Protein AF-A0A6A3CRK3-F1 (afdb_monomer_lite)

InterPro domains:
  IPR033113 Phospholipase A2, histidine active site [PS00118] (22-29)
  IPR036444 Phospholipase A2 domain superfamily [G3DSA:1.20.90.10] (1-92)
  IPR036444 Phospholipase A2 domain superfamily [SSF48619] (2-90)

Radius of gyration: 13.24 Å; chains: 1; bounding box: 27×25×40 Å

Organism: Hibiscus syriacus (NCBI:txid106335)

Structure (mmCIF, N/CA/C/O backbone):
data_AF-A0A6A3CRK3-F1
#
_entry.id   AF-A0A6A3CRK3-F1
#
loop_
_atom_site.group_PDB
_atom_site.id
_atom_site.type_symbol
_atom_site.label_atom_id
_atom_site.label_alt_id
_atom_site.label_comp_id
_atom_site.label_asym_id
_atom_site.label_entity_id
_atom_site.label_seq_id
_atom_site.pdbx_PDB_ins_code
_atom_site.Cartn_x
_atom_site.Cartn_y
_atom_site.Cartn_z
_atom_site.occupancy
_atom_site.B_iso_or_equiv
_atom_site.auth_seq_id
_atom_site.auth_comp_id
_atom_site.auth_asym_id
_atom_site.auth_atom_id
_atom_site.pdbx_PDB_model_num
ATOM 1 N N . MET A 1 1 ? 10.478 0.038 -4.333 1.00 88.94 1 MET A N 1
ATOM 2 C CA . MET A 1 1 ? 9.782 -1.095 -3.705 1.00 88.94 1 MET A CA 1
ATOM 3 C C . MET A 1 1 ? 9.410 -0.705 -2.287 1.00 88.94 1 MET A C 1
ATOM 5 O O . MET A 1 1 ? 10.274 -0.277 -1.534 1.00 88.94 1 MET A O 1
ATOM 9 N N . TYR A 1 2 ? 8.130 -0.823 -1.975 1.00 98.12 2 TYR A N 1
ATOM 10 C CA . TYR A 1 2 ? 7.445 -0.412 -0.755 1.00 98.12 2 TYR A CA 1
ATOM 11 C C . TYR A 1 2 ? 6.670 -1.577 -0.128 1.00 98.12 2 TYR A C 1
ATOM 13 O O . TYR A 1 2 ? 6.403 -1.562 1.061 1.00 98.12 2 TYR A O 1
ATOM 21 N N . CYS A 1 3 ? 6.300 -2.613 -0.889 1.00 97.69 3 CYS A N 1
ATOM 22 C CA . CYS A 1 3 ? 5.545 -3.733 -0.323 1.00 97.69 3 CYS A CA 1
ATOM 23 C C . CYS A 1 3 ? 6.409 -4.622 0.587 1.00 97.69 3 CYS A C 1
ATOM 25 O O . CYS A 1 3 ? 7.204 -5.427 0.100 1.00 97.69 3 CYS A O 1
ATOM 27 N N . GLY A 1 4 ? 6.210 -4.521 1.902 1.00 95.88 4 GLY A N 1
ATOM 28 C CA . GLY A 1 4 ? 6.765 -5.438 2.897 1.00 95.88 4 GLY A CA 1
ATOM 29 C C . GLY A 1 4 ? 6.550 -4.946 4.331 1.00 95.88 4 GLY A C 1
ATOM 30 O O . GLY A 1 4 ? 6.299 -3.771 4.570 1.00 95.88 4 GLY A O 1
ATOM 31 N N . LEU A 1 5 ? 6.638 -5.847 5.311 1.00 93.62 5 LEU A N 1
ATOM 32 C CA . LEU A 1 5 ? 6.546 -5.472 6.724 1.00 93.62 5 LEU A CA 1
ATOM 33 C C . LEU A 1 5 ? 7.885 -4.896 7.200 1.00 93.62 5 LEU A C 1
ATOM 35 O O . LEU A 1 5 ? 8.918 -5.538 7.024 1.00 93.62 5 LEU A O 1
ATOM 39 N N . LEU A 1 6 ? 7.858 -3.709 7.822 1.00 92.75 6 LEU A N 1
ATOM 40 C CA . LEU A 1 6 ? 9.064 -2.959 8.220 1.00 92.75 6 LEU A CA 1
ATOM 41 C C . LEU A 1 6 ? 10.036 -2.717 7.049 1.00 92.75 6 LEU A C 1
ATOM 43 O O . LEU A 1 6 ? 11.243 -2.571 7.239 1.00 92.75 6 LEU A O 1
ATOM 47 N N . TYR A 1 7 ? 9.499 -2.675 5.834 1.00 96.00 7 TYR A N 1
ATOM 48 C CA . TYR A 1 7 ? 10.229 -2.447 4.601 1.00 96.00 7 TYR A CA 1
ATOM 49 C C . TYR A 1 7 ? 9.516 -1.344 3.830 1.00 96.00 7 TYR A C 1
ATOM 51 O O . TYR A 1 7 ? 8.306 -1.411 3.661 1.00 96.00 7 TYR A O 1
ATOM 59 N N . SER A 1 8 ? 10.252 -0.328 3.384 1.00 96.88 8 SER A N 1
ATOM 60 C CA . SER A 1 8 ? 9.694 0.782 2.612 1.00 96.88 8 SER A CA 1
ATOM 61 C C . SER A 1 8 ? 10.763 1.400 1.707 1.00 96.88 8 SER A C 1
ATOM 63 O O . SER A 1 8 ? 11.960 1.146 1.874 1.00 96.88 8 SER A O 1
ATOM 65 N N . GLY A 1 9 ? 10.336 2.201 0.733 1.00 96.12 9 GLY A N 1
ATOM 66 C CA . GLY A 1 9 ? 11.225 2.897 -0.195 1.00 96.12 9 GLY A CA 1
ATOM 67 C C . GLY A 1 9 ? 11.787 4.206 0.367 1.00 96.12 9 GLY A C 1
ATOM 68 O O . GLY A 1 9 ? 11.260 4.788 1.315 1.00 96.12 9 GLY A O 1
ATOM 69 N N . CYS A 1 10 ? 12.857 4.704 -0.253 1.00 95.94 10 CYS A N 1
ATOM 70 C CA . CYS A 1 10 ? 13.457 5.987 0.111 1.00 95.94 10 CYS A CA 1
ATOM 71 C C . CYS A 1 10 ? 12.568 7.180 -0.308 1.00 95.94 10 CYS A C 1
ATOM 73 O O . CYS A 1 10 ? 11.792 7.074 -1.265 1.00 95.94 10 CYS A O 1
ATOM 75 N N . PRO A 1 11 ? 12.697 8.351 0.346 1.00 93.62 11 PRO A N 1
ATOM 76 C CA . PRO A 1 11 ? 12.025 9.569 -0.100 1.00 93.62 11 PRO A CA 1
ATOM 77 C C . PRO A 1 11 ? 12.367 9.913 -1.557 1.00 93.62 11 PRO A C 1
ATOM 79 O O . PRO A 1 11 ? 13.536 10.005 -1.921 1.00 93.62 11 PRO A O 1
ATOM 82 N N . GLY A 1 12 ? 11.341 10.126 -2.383 1.00 94.38 12 GLY A N 1
ATOM 83 C CA . GLY A 1 12 ? 11.490 10.482 -3.800 1.00 94.38 12 GLY A CA 1
ATOM 84 C C . GLY A 1 12 ? 11.623 9.300 -4.768 1.00 94.38 12 GLY A C 1
ATOM 85 O O . GLY A 1 12 ? 11.545 9.517 -5.979 1.00 94.38 12 GLY A O 1
ATOM 86 N N . GLU A 1 13 ? 11.762 8.068 -4.271 1.00 96.81 13 GLU A N 1
ATOM 87 C CA . GLU A 1 13 ? 11.716 6.871 -5.114 1.00 96.81 13 GLU A CA 1
ATOM 88 C C . GLU A 1 13 ? 10.330 6.690 -5.744 1.00 96.81 13 GLU A C 1
ATOM 90 O O . GLU A 1 13 ? 9.293 7.003 -5.155 1.00 96.81 13 GLU A O 1
ATOM 95 N N . ARG A 1 14 ? 10.305 6.194 -6.985 1.00 97.75 14 ARG A N 1
ATOM 96 C CA . ARG A 1 14 ? 9.048 5.890 -7.679 1.00 97.75 14 ARG A CA 1
ATOM 97 C C . ARG A 1 14 ? 8.641 4.442 -7.395 1.00 97.75 14 ARG A C 1
ATOM 99 O O . ARG A 1 14 ? 9.515 3.575 -7.351 1.00 97.75 14 ARG A O 1
ATOM 106 N N . PRO A 1 15 ? 7.338 4.149 -7.249 1.00 98.00 15 PRO A N 1
ATOM 107 C CA . PRO A 1 15 ? 6.881 2.774 -7.115 1.00 98.00 15 PRO A CA 1
ATOM 108 C C . PRO A 1 15 ? 7.204 1.971 -8.380 1.00 98.00 15 PRO A C 1
ATOM 110 O O . PRO A 1 15 ? 7.142 2.495 -9.495 1.00 98.00 15 PRO A O 1
ATOM 113 N N . CYS A 1 16 ? 7.551 0.698 -8.200 1.00 97.38 16 CYS A N 1
ATOM 114 C CA . CYS A 1 16 ? 7.955 -0.194 -9.286 1.00 97.38 16 CYS A CA 1
ATOM 115 C C . CYS A 1 16 ? 6.789 -0.526 -10.232 1.00 97.38 16 CYS A C 1
ATOM 117 O O . CYS A 1 16 ? 6.979 -0.609 -11.444 1.00 97.38 16 CYS A O 1
ATOM 119 N N . ASP A 1 17 ? 5.585 -0.692 -9.687 1.00 97.31 17 ASP A N 1
ATOM 120 C CA . ASP A 1 17 ? 4.343 -0.899 -10.426 1.00 97.31 17 ASP A CA 1
ATOM 121 C C . ASP A 1 17 ? 3.133 -0.333 -9.654 1.00 97.31 17 ASP A C 1
ATOM 123 O O . ASP A 1 17 ? 3.277 0.388 -8.663 1.00 97.31 17 ASP A O 1
ATOM 127 N N . GLY A 1 18 ? 1.917 -0.607 -10.136 1.00 97.81 18 GLY A N 1
ATOM 128 C CA . GLY A 1 18 ? 0.696 -0.122 -9.489 1.00 97.81 18 GLY A CA 1
ATOM 129 C C . GLY A 1 18 ? 0.416 -0.758 -8.122 1.00 97.81 18 GLY A C 1
ATOM 130 O O . GLY A 1 18 ? -0.175 -0.091 -7.273 1.00 97.81 18 GLY A O 1
ATOM 131 N N . LEU A 1 19 ? 0.876 -1.990 -7.878 1.00 98.25 19 LEU A N 1
ATOM 132 C CA . LEU A 1 19 ? 0.776 -2.631 -6.567 1.00 98.25 19 LEU A CA 1
ATOM 133 C C . LEU A 1 19 ? 1.748 -1.973 -5.582 1.00 98.25 19 LEU A C 1
ATOM 135 O O . LEU A 1 19 ? 1.355 -1.602 -4.477 1.00 98.25 19 LEU A O 1
ATOM 139 N N . ASP A 1 20 ? 2.980 -1.718 -6.020 1.00 98.44 20 ASP A N 1
ATOM 140 C CA . ASP A 1 20 ? 3.985 -1.005 -5.232 1.00 98.44 20 ASP A CA 1
ATOM 141 C C . ASP A 1 20 ? 3.534 0.424 -4.879 1.00 98.44 20 ASP A C 1
ATOM 143 O O . ASP A 1 20 ? 3.800 0.928 -3.789 1.00 98.44 20 ASP A O 1
ATOM 147 N N . ALA A 1 21 ? 2.760 1.065 -5.762 1.00 98.44 21 ALA A N 1
ATOM 148 C CA . ALA A 1 21 ? 2.138 2.360 -5.491 1.00 98.44 21 ALA A CA 1
ATOM 149 C C . ALA A 1 21 ? 1.044 2.285 -4.410 1.00 98.44 21 ALA A C 1
ATOM 151 O O . ALA A 1 21 ? 0.861 3.247 -3.658 1.00 98.44 21 ALA A O 1
ATOM 152 N N . CYS A 1 22 ? 0.315 1.167 -4.316 1.00 98.69 22 CYS A N 1
ATOM 153 C CA . CYS A 1 22 ? -0.621 0.928 -3.219 1.00 98.69 22 CYS A CA 1
ATOM 154 C C . CYS A 1 22 ? 0.122 0.792 -1.882 1.00 98.69 22 CYS A C 1
ATOM 156 O O . CYS A 1 22 ? -0.280 1.428 -0.908 1.00 98.69 22 CYS A O 1
ATOM 158 N N . CYS A 1 23 ? 1.237 0.056 -1.860 1.00 98.62 23 CYS A N 1
ATOM 159 C CA . CYS A 1 23 ? 2.090 -0.091 -0.678 1.00 98.62 23 CYS A CA 1
ATOM 160 C C . CYS A 1 23 ? 2.697 1.250 -0.239 1.00 98.62 23 CYS A C 1
ATOM 162 O O . CYS A 1 23 ? 2.562 1.637 0.915 1.00 98.62 23 CYS A O 1
ATOM 164 N N . MET A 1 24 ? 3.231 2.042 -1.175 1.00 98.69 24 MET A N 1
ATOM 165 C CA . MET A 1 24 ? 3.750 3.386 -0.887 1.00 98.69 24 MET A CA 1
ATOM 166 C C . MET A 1 24 ? 2.706 4.289 -0.205 1.00 98.69 24 MET A C 1
ATOM 168 O O . MET A 1 24 ? 3.014 5.017 0.739 1.00 98.69 24 MET A O 1
ATOM 172 N N . LYS A 1 25 ? 1.449 4.250 -0.671 1.00 98.50 25 LYS A N 1
ATOM 173 C CA . LYS A 1 25 ? 0.348 5.014 -0.059 1.00 98.50 25 LYS A CA 1
ATOM 174 C C . LYS A 1 25 ? -0.033 4.480 1.319 1.00 98.50 25 LYS A C 1
ATOM 176 O O . LYS A 1 25 ? -0.381 5.273 2.193 1.00 98.50 25 LYS A O 1
ATOM 181 N N . HIS A 1 26 ? -0.000 3.163 1.500 1.00 98.69 26 HIS A N 1
ATOM 182 C CA . HIS A 1 26 ? -0.253 2.529 2.787 1.00 98.69 26 HIS A CA 1
ATOM 183 C C . HIS A 1 26 ? 0.802 2.941 3.822 1.00 98.69 26 HIS A C 1
ATOM 185 O O . HIS A 1 26 ? 0.431 3.423 4.891 1.00 98.69 26 HIS A O 1
ATOM 191 N N . ASP A 1 27 ? 2.087 2.857 3.480 1.00 98.50 27 ASP A N 1
ATOM 192 C CA . ASP A 1 27 ? 3.191 3.234 4.371 1.00 98.50 27 ASP A CA 1
ATOM 193 C C . ASP A 1 27 ? 3.083 4.698 4.807 1.00 98.50 27 ASP A C 1
ATOM 195 O O . ASP A 1 27 ? 3.150 5.008 5.997 1.00 98.50 27 ASP A O 1
ATOM 199 N N . ALA A 1 28 ? 2.816 5.600 3.856 1.00 98.12 28 ALA A N 1
ATOM 200 C CA . ALA A 1 28 ? 2.599 7.014 4.150 1.00 98.12 28 ALA A CA 1
ATOM 201 C C . ALA A 1 28 ? 1.372 7.243 5.054 1.00 98.12 28 ALA A C 1
ATOM 203 O O . ALA A 1 28 ? 1.403 8.097 5.942 1.00 98.12 28 ALA A O 1
ATOM 204 N N . CYS A 1 29 ? 0.293 6.476 4.856 1.00 98.62 29 CYS A N 1
ATOM 205 C CA . CYS A 1 29 ? -0.894 6.532 5.709 1.00 98.62 29 CYS A CA 1
ATOM 206 C C . CYS A 1 29 ? -0.5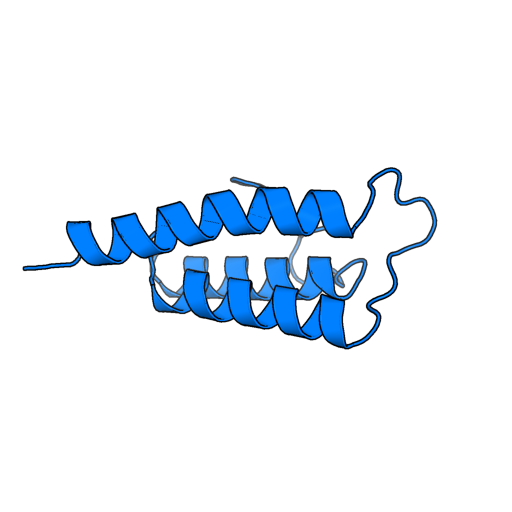68 6.110 7.145 1.00 98.62 29 CYS A C 1
ATOM 208 O O . CYS A 1 29 ? -0.904 6.835 8.080 1.00 98.62 29 CYS A O 1
ATOM 210 N N . VAL A 1 30 ? 0.119 4.979 7.322 1.00 98.25 30 VAL A N 1
ATOM 211 C CA . VAL A 1 30 ? 0.524 4.467 8.638 1.00 98.25 30 VAL A CA 1
ATOM 212 C C . VAL A 1 30 ? 1.448 5.460 9.342 1.00 98.25 30 VAL A C 1
ATOM 214 O O . VAL A 1 30 ? 1.215 5.799 10.504 1.00 98.25 30 VAL A O 1
ATOM 217 N N . GLN A 1 31 ? 2.435 6.012 8.632 1.00 97.00 31 GLN A N 1
ATOM 218 C CA . GLN A 1 31 ? 3.338 7.025 9.179 1.00 97.00 31 GLN A CA 1
ATOM 219 C C . GLN A 1 31 ? 2.573 8.270 9.660 1.00 97.00 31 GLN A C 1
ATOM 221 O O . GLN A 1 31 ? 2.811 8.759 10.764 1.00 97.00 31 GLN A O 1
ATOM 226 N N . ALA A 1 32 ? 1.596 8.746 8.882 1.00 98.00 32 ALA A N 1
ATOM 227 C CA . ALA A 1 32 ? 0.747 9.880 9.252 1.00 98.00 32 ALA A CA 1
ATOM 228 C C . ALA A 1 32 ? -0.200 9.589 10.435 1.00 98.00 32 ALA A C 1
ATOM 230 O O . ALA A 1 32 ? -0.755 10.515 11.027 1.00 98.00 32 ALA A O 1
ATOM 231 N N . LYS A 1 33 ? -0.390 8.315 10.793 1.00 96.94 33 LYS A N 1
ATOM 232 C CA . LYS A 1 33 ? -1.208 7.852 11.923 1.00 96.94 33 LYS A CA 1
ATOM 233 C C . LYS A 1 33 ? -0.352 7.420 13.117 1.00 96.94 33 LYS A C 1
ATOM 235 O O . LYS A 1 33 ? -0.749 6.538 13.866 1.00 96.94 33 LYS A O 1
ATOM 240 N N . ASN A 1 34 ? 0.814 8.042 13.313 1.00 97.00 34 ASN A N 1
ATOM 241 C CA . ASN A 1 34 ? 1.754 7.716 14.395 1.00 97.00 34 ASN A CA 1
ATOM 242 C C . ASN A 1 34 ? 2.237 6.256 14.364 1.00 97.00 34 ASN A C 1
ATOM 244 O O . ASN A 1 34 ? 2.423 5.638 15.409 1.00 97.00 34 ASN A O 1
ATOM 248 N N . ASN A 1 35 ? 2.448 5.713 13.164 1.00 96.31 35 ASN A N 1
ATOM 249 C CA . ASN A 1 35 ? 2.833 4.319 12.934 1.00 96.31 35 ASN A CA 1
ATOM 250 C C . ASN A 1 35 ? 1.784 3.288 13.403 1.00 96.31 35 ASN A C 1
ATOM 252 O O . ASN A 1 35 ? 2.131 2.154 13.732 1.00 96.31 35 ASN A O 1
ATOM 256 N N . ASP A 1 36 ? 0.500 3.661 13.419 1.00 96.62 36 ASP A N 1
ATOM 257 C CA . ASP A 1 36 ? -0.607 2.740 13.689 1.00 96.62 36 ASP A CA 1
ATOM 258 C C . ASP A 1 36 ? -0.862 1.804 12.493 1.00 96.62 36 ASP A C 1
ATOM 260 O O . ASP A 1 36 ? -1.634 2.105 11.577 1.00 96.62 36 ASP A O 1
ATOM 264 N N . TYR A 1 37 ? -0.220 0.636 12.517 1.00 96.00 37 TYR A N 1
ATOM 265 C CA . TYR A 1 37 ? -0.429 -0.433 11.534 1.00 96.00 37 TYR A CA 1
ATOM 266 C C . TYR A 1 37 ? -1.827 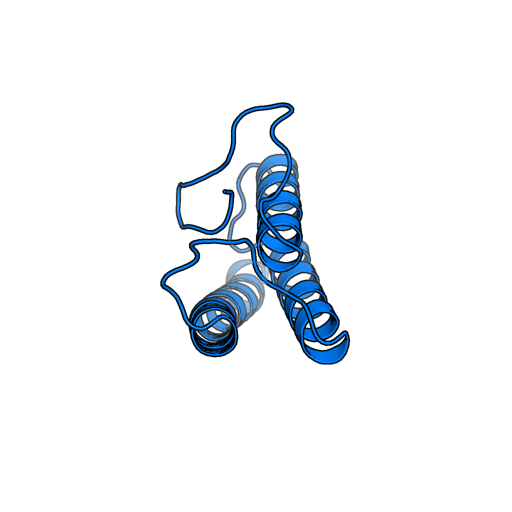-1.071 11.605 1.00 96.00 37 TYR A C 1
ATOM 268 O O . TYR A 1 37 ? -2.231 -1.748 10.664 1.00 96.00 37 TYR A O 1
ATOM 276 N N . LEU A 1 38 ? -2.583 -0.859 12.689 1.00 97.50 38 LEU A N 1
ATOM 277 C CA . LEU A 1 38 ? -3.960 -1.343 12.843 1.00 97.50 38 LEU A CA 1
ATOM 278 C C . LEU A 1 38 ? -4.993 -0.284 12.447 1.00 97.50 38 LEU A C 1
ATOM 280 O O . LEU A 1 38 ? -6.199 -0.459 12.668 1.00 97.50 38 LEU A O 1
ATOM 284 N N . SER A 1 39 ? -4.546 0.811 11.828 1.00 97.75 39 SER A N 1
ATOM 285 C CA . SER A 1 39 ? -5.434 1.841 11.324 1.00 97.75 39 SER A CA 1
ATOM 286 C C . SER A 1 39 ? -6.399 1.246 10.300 1.00 97.75 39 SER A C 1
ATOM 288 O O . SER A 1 39 ? -6.020 0.860 9.187 1.00 97.75 39 SER A O 1
ATOM 290 N N . GLN A 1 40 ? -7.686 1.227 10.656 1.00 98.00 40 GLN A N 1
ATOM 291 C CA . GLN A 1 40 ? -8.746 0.717 9.784 1.00 98.00 40 GLN A CA 1
ATOM 292 C C . GLN A 1 40 ? -8.804 1.495 8.464 1.00 98.00 40 GLN A C 1
ATOM 294 O O . GLN A 1 40 ? -9.049 0.914 7.409 1.00 98.00 40 GLN A O 1
ATOM 299 N N . GLN A 1 41 ? -8.536 2.805 8.511 1.00 97.94 41 GLN A N 1
ATOM 300 C CA . GLN A 1 41 ? -8.502 3.660 7.327 1.00 97.94 41 GLN A CA 1
ATOM 301 C C . GLN A 1 41 ? -7.390 3.231 6.363 1.00 97.94 41 GLN A C 1
ATOM 303 O O . GLN A 1 41 ? -7.650 3.105 5.163 1.00 97.94 41 GLN A O 1
ATOM 308 N N . CYS A 1 42 ? -6.173 3.008 6.871 1.00 98.56 42 CYS A N 1
ATOM 309 C CA . CYS A 1 42 ? -5.036 2.615 6.041 1.00 98.56 42 CYS A CA 1
ATOM 310 C C . CYS A 1 42 ? -5.242 1.211 5.462 1.00 98.56 42 CYS A C 1
ATOM 312 O O . CYS A 1 42 ? -5.142 1.041 4.247 1.00 98.56 42 CYS A O 1
ATOM 314 N N . SER A 1 43 ? -5.656 0.250 6.296 1.00 98.50 43 SER A N 1
ATOM 315 C CA . SER A 1 43 ? -5.924 -1.133 5.874 1.00 98.50 43 SER A CA 1
ATOM 316 C C . SER A 1 43 ? -7.028 -1.206 4.810 1.00 98.50 43 SER A C 1
ATOM 318 O O . SER A 1 43 ? -6.844 -1.802 3.750 1.00 98.50 43 SER A O 1
ATOM 320 N N . GLN A 1 44 ? -8.166 -0.532 5.030 1.00 98.56 44 GLN A N 1
ATOM 321 C CA . GLN A 1 44 ? -9.284 -0.545 4.080 1.00 98.56 44 GLN A CA 1
ATOM 322 C C . GLN A 1 44 ? -8.933 0.155 2.761 1.00 98.56 44 GLN A C 1
ATOM 324 O O . GLN A 1 44 ? -9.297 -0.327 1.687 1.00 98.56 44 GLN A O 1
ATOM 329 N N . SER A 1 45 ? -8.221 1.285 2.820 1.00 98.69 45 SER A N 1
ATOM 330 C CA . SER A 1 45 ? -7.796 2.004 1.613 1.00 98.69 45 SER A CA 1
ATOM 331 C C . SER A 1 45 ? -6.797 1.183 0.799 1.00 98.69 45 SER A C 1
ATOM 333 O O . SER A 1 45 ? -6.844 1.208 -0.431 1.00 98.69 45 SER A O 1
ATOM 335 N N . PHE A 1 46 ? -5.927 0.428 1.473 1.00 98.69 46 PHE A N 1
ATOM 336 C CA . PHE A 1 46 ? -4.961 -0.444 0.822 1.00 98.69 46 PHE A CA 1
ATOM 337 C C . PHE A 1 46 ? -5.636 -1.631 0.120 1.00 98.69 46 PHE A C 1
ATOM 339 O O . PHE A 1 46 ? -5.400 -1.828 -1.072 1.00 98.69 46 PHE A O 1
ATOM 346 N N . LEU A 1 47 ? -6.563 -2.329 0.790 1.00 98.75 47 LEU A N 1
ATOM 347 C CA . LEU A 1 47 ? -7.384 -3.393 0.185 1.00 98.75 47 LEU A CA 1
ATOM 348 C C . LEU A 1 47 ? -8.137 -2.902 -1.064 1.00 98.75 47 LEU A C 1
ATOM 350 O O . LEU A 1 47 ? -8.111 -3.544 -2.119 1.00 98.75 47 LEU A O 1
ATOM 354 N N . ASN A 1 48 ? -8.753 -1.717 -0.982 1.00 98.75 48 ASN A N 1
ATOM 355 C CA . ASN A 1 48 ? -9.448 -1.106 -2.117 1.00 98.75 48 ASN A CA 1
ATOM 356 C C . ASN A 1 48 ? -8.483 -0.781 -3.270 1.00 98.75 48 ASN A C 1
ATOM 358 O O . ASN A 1 48 ? -8.825 -0.961 -4.439 1.00 98.75 48 ASN A O 1
ATOM 362 N N . CYS A 1 49 ? -7.276 -0.304 -2.953 1.00 98.81 49 CYS A N 1
ATOM 363 C CA . CYS A 1 49 ? -6.251 0.000 -3.948 1.00 98.81 49 CYS A CA 1
ATOM 364 C C . CYS A 1 49 ? -5.810 -1.257 -4.707 1.00 98.81 49 CYS A C 1
ATOM 366 O O . CYS A 1 49 ? -5.832 -1.251 -5.938 1.00 98.81 49 CYS A O 1
ATOM 368 N N . MET A 1 50 ? -5.491 -2.343 -3.993 1.00 98.50 50 MET A N 1
ATOM 369 C CA . MET A 1 50 ? -5.100 -3.617 -4.610 1.00 98.50 50 MET A CA 1
ATOM 370 C C . MET A 1 50 ? -6.220 -4.188 -5.486 1.00 98.50 50 MET A C 1
ATOM 372 O O . MET A 1 50 ? -5.977 -4.560 -6.632 1.00 98.50 50 MET A O 1
ATOM 376 N N . THR A 1 51 ? -7.466 -4.145 -5.000 1.00 98.19 51 THR A N 1
ATOM 377 C CA . THR A 1 51 ? -8.646 -4.578 -5.768 1.00 98.19 51 THR A CA 1
ATOM 378 C C . THR A 1 51 ? -8.782 -3.801 -7.081 1.00 98.19 51 THR A C 1
ATOM 380 O O . THR A 1 51 ? -9.040 -4.380 -8.137 1.00 98.19 51 THR A O 1
ATOM 383 N N . ASN A 1 52 ? -8.601 -2.479 -7.043 1.00 98.12 52 ASN A N 1
ATOM 384 C CA . ASN A 1 52 ? -8.680 -1.641 -8.239 1.00 98.12 52 ASN A CA 1
ATOM 385 C C . ASN A 1 52 ? -7.521 -1.902 -9.207 1.00 98.12 52 ASN A C 1
ATOM 387 O O . ASN A 1 52 ? -7.733 -1.905 -10.418 1.00 98.12 52 ASN A O 1
ATOM 391 N N . PHE A 1 53 ? -6.317 -2.150 -8.690 1.00 97.38 53 PHE A N 1
ATOM 392 C CA . PHE A 1 53 ? -5.165 -2.527 -9.503 1.00 97.38 53 PHE A CA 1
ATOM 393 C C . PHE A 1 53 ? -5.404 -3.853 -10.246 1.00 97.38 53 PHE A C 1
ATOM 395 O O . PHE A 1 53 ? -5.193 -3.902 -11.459 1.00 97.38 53 PHE A O 1
ATO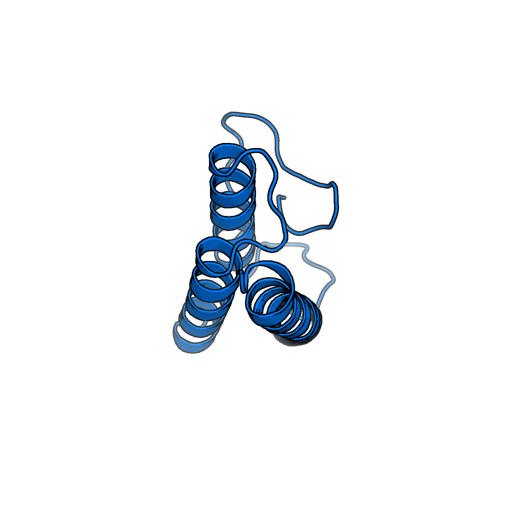M 402 N N . GLN A 1 54 ? -5.934 -4.882 -9.573 1.00 95.88 54 GLN A N 1
ATOM 403 C CA . GLN A 1 54 ? -6.293 -6.153 -10.220 1.00 95.88 54 GLN A CA 1
ATOM 404 C C . GLN A 1 54 ? -7.373 -5.966 -11.286 1.00 95.88 54 GLN A C 1
ATOM 406 O O . GLN A 1 54 ? -7.198 -6.374 -12.433 1.00 95.88 54 GLN A O 1
ATOM 411 N N . ARG A 1 55 ? -8.473 -5.280 -10.945 1.00 95.94 55 ARG A N 1
ATOM 412 C CA . ARG A 1 55 ? -9.577 -5.016 -11.887 1.00 95.94 55 ARG A CA 1
ATOM 413 C C . ARG A 1 55 ? -9.140 -4.209 -13.107 1.00 95.94 55 ARG A C 1
ATOM 415 O O . ARG A 1 55 ? -9.707 -4.376 -14.181 1.00 95.94 55 ARG A O 1
ATOM 422 N N . GLY A 1 56 ? -8.142 -3.345 -12.946 1.00 94.94 56 GLY A N 1
ATOM 423 C CA . GLY A 1 56 ? -7.561 -2.555 -14.027 1.00 94.94 56 GLY A CA 1
ATOM 424 C C . GLY A 1 56 ? -6.618 -3.328 -14.954 1.00 94.94 56 GLY A C 1
ATOM 425 O O . GLY A 1 56 ? -6.045 -2.713 -15.851 1.00 94.94 56 GLY A O 1
ATOM 426 N N . GLY A 1 57 ? -6.414 -4.636 -14.747 1.00 93.00 57 GLY A N 1
ATOM 427 C CA . GLY A 1 57 ? -5.428 -5.416 -15.500 1.00 93.00 57 GLY A CA 1
ATOM 428 C C . GLY A 1 57 ? -3.994 -4.970 -15.204 1.00 93.00 57 GLY A C 1
ATOM 429 O O . GLY A 1 57 ? -3.165 -4.884 -16.115 1.00 93.00 57 GLY A O 1
ATOM 430 N N . GLY A 1 58 ? -3.735 -4.606 -13.943 1.00 89.50 58 GLY A N 1
ATOM 431 C CA . GLY A 1 58 ? -2.472 -4.064 -13.465 1.00 89.50 58 GLY A CA 1
ATOM 432 C C . GLY A 1 58 ? -1.262 -4.861 -13.948 1.00 89.50 58 GLY A C 1
ATOM 433 O O . GLY A 1 58 ? -1.160 -6.066 -13.739 1.00 89.50 58 GLY A O 1
ATOM 434 N N . ARG A 1 59 ? -0.328 -4.177 -14.614 1.00 91.19 59 ARG A N 1
ATOM 435 C CA . ARG A 1 59 ? 0.915 -4.781 -15.106 1.00 91.19 59 ARG A CA 1
ATOM 436 C C . ARG A 1 59 ? 2.021 -4.589 -14.086 1.00 91.19 59 ARG A C 1
ATOM 438 O O . ARG A 1 59 ? 2.154 -3.501 -13.528 1.00 91.19 59 ARG A O 1
ATOM 445 N N . SER A 1 60 ? 2.831 -5.623 -13.902 1.00 95.25 60 SER A N 1
ATOM 446 C CA . SER A 1 60 ? 4.017 -5.539 -13.056 1.00 95.25 60 SER A CA 1
ATOM 447 C C . SER A 1 60 ? 5.255 -5.076 -13.823 1.00 95.25 60 SER A C 1
ATOM 449 O O . SER A 1 60 ? 5.246 -4.934 -15.050 1.00 95.25 60 SER A O 1
ATOM 451 N N . PHE A 1 61 ? 6.326 -4.818 -13.082 1.00 95.62 61 PHE A N 1
ATOM 452 C CA . PHE A 1 61 ? 7.604 -4.366 -13.606 1.00 95.62 61 PHE A CA 1
ATOM 453 C C . PHE A 1 61 ? 8.418 -5.509 -14.227 1.00 95.62 61 PHE A C 1
ATOM 455 O O . PHE A 1 61 ? 8.295 -6.687 -13.882 1.00 95.62 61 PHE A O 1
ATOM 462 N N . LYS A 1 62 ? 9.307 -5.150 -15.159 1.00 96.56 62 LYS A N 1
ATOM 463 C CA . LYS A 1 62 ? 10.199 -6.109 -15.820 1.00 96.56 62 LYS A CA 1
ATOM 464 C C . LYS A 1 62 ? 11.170 -6.720 -14.807 1.00 96.56 62 LYS A C 1
ATOM 466 O O . LYS A 1 62 ? 11.850 -5.998 -14.088 1.00 96.56 62 LYS A O 1
ATOM 471 N N . GLY A 1 63 ? 11.288 -8.047 -14.824 1.00 96.62 63 GLY A N 1
ATOM 472 C CA . GLY A 1 63 ? 12.174 -8.784 -13.918 1.00 96.62 63 GLY A CA 1
ATOM 473 C C . GLY A 1 63 ? 11.533 -9.159 -12.582 1.00 96.62 63 GLY A C 1
ATOM 474 O O . GLY A 1 63 ? 12.221 -9.750 -11.749 1.00 96.62 63 GLY A O 1
ATOM 475 N N . ASN A 1 64 ? 10.240 -8.869 -12.384 1.00 96.06 64 ASN A N 1
ATOM 476 C CA . ASN A 1 64 ? 9.488 -9.430 -11.269 1.00 96.06 64 ASN A CA 1
ATOM 477 C C . ASN A 1 64 ? 9.505 -10.970 -11.347 1.00 96.06 64 ASN A C 1
ATOM 479 O O . ASN A 1 64 ? 9.264 -11.552 -12.405 1.00 96.06 64 ASN A O 1
ATOM 483 N N . LYS A 1 65 ? 9.832 -11.613 -10.224 1.00 97.25 65 LYS A N 1
ATOM 484 C CA . LYS A 1 65 ? 9.879 -13.075 -10.069 1.00 97.25 65 LYS A CA 1
ATOM 485 C C . LYS A 1 65 ? 8.643 -13.631 -9.355 1.00 97.25 65 LYS A C 1
ATOM 487 O O . LYS A 1 65 ? 8.522 -14.844 -9.228 1.00 97.25 65 LYS A O 1
ATOM 492 N N . CYS A 1 66 ? 7.765 -12.759 -8.873 1.00 95.31 66 CYS A N 1
ATOM 493 C CA . CYS A 1 66 ? 6.547 -13.109 -8.160 1.00 95.31 66 CYS A CA 1
ATOM 494 C C . CYS A 1 66 ? 5.351 -13.120 -9.117 1.00 95.31 66 CYS A C 1
ATOM 496 O O . CYS A 1 66 ? 5.275 -12.297 -10.033 1.00 95.31 66 CYS A O 1
ATOM 498 N N . GLN A 1 67 ? 4.387 -14.005 -8.862 1.00 95.25 67 GLN A N 1
ATOM 499 C CA . GLN A 1 67 ? 3.056 -13.893 -9.454 1.00 95.25 67 GLN A CA 1
ATOM 500 C C . GLN A 1 67 ? 2.285 -12.804 -8.711 1.00 95.25 67 GLN A C 1
ATOM 502 O O . GLN A 1 67 ? 2.194 -12.815 -7.487 1.00 95.25 67 GLN A O 1
ATOM 507 N N . VAL A 1 68 ? 1.785 -11.822 -9.454 1.00 95.38 68 VAL A N 1
ATOM 508 C CA . VAL A 1 68 ? 1.186 -10.610 -8.879 1.00 95.38 68 VAL A CA 1
ATOM 509 C C . VAL A 1 68 ? -0.078 -10.933 -8.089 1.00 95.38 68 VAL A C 1
ATOM 511 O O . VAL A 1 68 ? -0.265 -10.386 -7.005 1.00 95.38 68 VAL A O 1
ATOM 514 N N . ASP A 1 69 ? -0.911 -11.833 -8.606 1.00 94.94 69 ASP A N 1
ATOM 515 C CA . ASP A 1 69 ? -2.156 -12.217 -7.944 1.00 94.94 69 ASP A CA 1
ATOM 516 C C . ASP A 1 69 ? -1.894 -12.957 -6.626 1.00 94.94 69 ASP A C 1
ATOM 518 O O . ASP A 1 69 ? -2.504 -12.601 -5.621 1.00 94.94 69 ASP A O 1
ATOM 522 N N . ASP A 1 70 ? -0.906 -13.860 -6.583 1.00 96.56 70 ASP A N 1
ATOM 523 C CA . ASP A 1 70 ? -0.486 -14.538 -5.346 1.00 96.56 70 ASP A CA 1
ATOM 524 C C . ASP A 1 70 ? -0.008 -13.528 -4.287 1.00 96.56 70 ASP A C 1
ATOM 526 O O . ASP A 1 70 ? -0.343 -13.630 -3.107 1.00 96.56 70 ASP A O 1
ATOM 530 N N . VAL A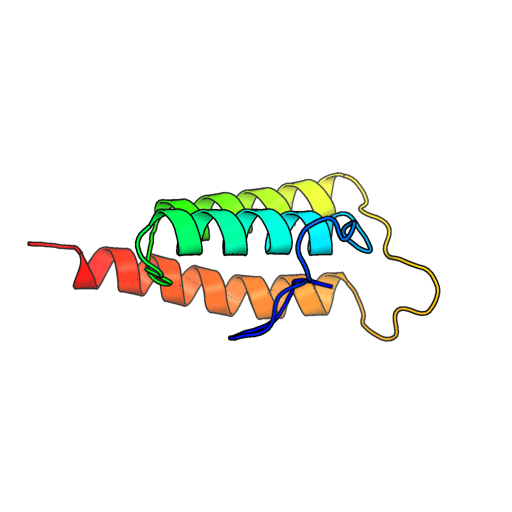 1 71 ? 0.766 -12.513 -4.697 1.00 96.44 71 VAL A N 1
ATOM 531 C CA . VAL A 1 71 ? 1.226 -11.454 -3.782 1.00 96.44 71 VAL A CA 1
ATOM 532 C C . VAL A 1 71 ? 0.038 -10.669 -3.226 1.00 96.44 71 VAL A C 1
ATOM 534 O O . VAL A 1 71 ? 0.001 -10.384 -2.029 1.00 96.44 71 VAL A O 1
ATOM 537 N N . ILE A 1 72 ? -0.935 -10.324 -4.070 1.00 97.50 72 ILE A N 1
ATOM 538 C CA . ILE A 1 72 ? -2.125 -9.584 -3.639 1.00 97.50 72 ILE A CA 1
ATOM 539 C C . ILE A 1 72 ? -2.978 -10.424 -2.696 1.00 97.50 72 ILE A C 1
ATOM 541 O O . ILE A 1 72 ? -3.457 -9.886 -1.699 1.00 97.50 72 ILE A O 1
ATOM 545 N N . GLU A 1 73 ? -3.135 -11.720 -2.954 1.00 97.69 73 GLU A N 1
ATOM 546 C CA . GLU A 1 73 ? -3.853 -12.634 -2.065 1.00 97.69 73 GLU A CA 1
ATOM 547 C C . GLU A 1 73 ? -3.193 -12.686 -0.681 1.00 97.69 73 GLU A C 1
ATOM 549 O O . GLU A 1 73 ? -3.847 -12.415 0.329 1.00 97.69 73 GLU A O 1
ATOM 554 N N . VAL A 1 74 ? -1.878 -12.926 -0.629 1.00 98.00 74 VAL A N 1
ATOM 555 C CA . VAL A 1 74 ? -1.118 -12.994 0.630 1.00 98.00 74 VAL A CA 1
ATOM 556 C C . VAL A 1 74 ? -1.221 -11.689 1.421 1.00 98.00 74 VAL A C 1
ATOM 558 O O . VAL A 1 74 ? -1.473 -11.706 2.630 1.00 98.00 74 VAL A O 1
ATOM 561 N N . ILE A 1 75 ? -1.046 -10.543 0.757 1.00 98.06 75 ILE A N 1
ATOM 562 C CA . ILE A 1 75 ? -1.150 -9.238 1.416 1.00 98.06 75 ILE A CA 1
ATOM 563 C C . ILE A 1 75 ? -2.590 -8.978 1.877 1.00 98.06 75 ILE A C 1
ATOM 565 O O . ILE A 1 75 ? -2.789 -8.460 2.976 1.00 98.06 75 ILE A O 1
ATOM 569 N N . SER A 1 76 ? -3.598 -9.352 1.084 1.00 98.31 76 SER A N 1
ATOM 570 C CA . SER A 1 76 ? -5.006 -9.131 1.433 1.00 98.31 76 SER A CA 1
ATOM 571 C C . SER A 1 76 ? -5.393 -9.875 2.705 1.00 98.31 76 SER A C 1
ATOM 573 O O . SER A 1 76 ? -5.977 -9.258 3.591 1.00 98.31 76 SER A O 1
ATOM 575 N N . VAL A 1 77 ? -4.972 -11.135 2.869 1.00 98.25 77 VAL A N 1
ATOM 576 C CA . VAL A 1 77 ? -5.213 -11.906 4.105 1.00 98.25 77 VAL A CA 1
ATOM 577 C C . VAL A 1 77 ? -4.636 -11.192 5.334 1.00 98.25 77 VAL A C 1
ATOM 579 O O . VAL A 1 77 ? -5.312 -11.045 6.355 1.00 98.25 77 VAL A O 1
ATOM 582 N N . LEU A 1 78 ? -3.396 -10.698 5.239 1.00 97.38 78 LEU A N 1
ATOM 583 C CA . LEU A 1 78 ? -2.755 -9.942 6.321 1.00 97.38 78 LEU A CA 1
ATOM 584 C C . LEU A 1 78 ? -3.507 -8.644 6.645 1.00 97.38 78 LEU A C 1
ATOM 586 O O . LEU A 1 78 ? -3.710 -8.316 7.815 1.00 97.38 78 LEU A O 1
ATOM 590 N N . MET A 1 79 ? -3.930 -7.904 5.622 1.00 98.19 79 MET A N 1
ATOM 591 C CA . MET A 1 79 ? -4.612 -6.621 5.798 1.00 98.19 79 MET A CA 1
ATOM 592 C C . MET A 1 79 ? -6.053 -6.775 6.289 1.00 98.19 79 MET A C 1
ATOM 594 O O . MET A 1 79 ? -6.523 -5.943 7.062 1.00 98.19 79 MET A O 1
ATOM 598 N N . GLU A 1 80 ? -6.751 -7.845 5.912 1.00 98.19 80 GLU A N 1
ATOM 599 C CA . GLU A 1 80 ? -8.060 -8.190 6.471 1.00 98.19 80 GLU A CA 1
ATOM 600 C C . GLU A 1 80 ? -7.956 -8.511 7.964 1.00 98.19 80 GLU A C 1
ATOM 602 O O . GLU A 1 80 ? -8.748 -7.999 8.761 1.00 98.19 80 GLU A O 1
ATOM 607 N N . ALA A 1 81 ? -6.939 -9.277 8.369 1.00 98.06 81 ALA A N 1
ATOM 608 C CA . ALA A 1 81 ? -6.665 -9.536 9.778 1.00 98.06 81 ALA A CA 1
ATOM 609 C C . ALA A 1 81 ? -6.336 -8.242 10.546 1.00 98.06 81 ALA A C 1
ATOM 611 O O . ALA A 1 81 ? -6.903 -8.009 11.616 1.00 98.06 81 ALA A O 1
ATOM 612 N N . ALA A 1 82 ? -5.487 -7.369 9.990 1.00 97.25 82 ALA A N 1
ATOM 613 C CA . ALA A 1 82 ? -5.163 -6.069 10.584 1.00 97.25 82 ALA A CA 1
ATOM 614 C C . ALA A 1 82 ? -6.405 -5.173 10.727 1.00 97.25 82 ALA A C 1
ATOM 616 O O . ALA A 1 82 ? -6.623 -4.569 11.777 1.00 97.25 82 ALA A O 1
ATOM 617 N N . LEU A 1 83 ? -7.271 -5.145 9.712 1.00 97.50 83 LEU A N 1
ATOM 618 C CA . LEU A 1 83 ? -8.530 -4.405 9.731 1.00 97.50 83 LEU A CA 1
ATOM 619 C C . LEU A 1 83 ? -9.486 -4.925 10.814 1.00 97.50 83 LEU A C 1
ATOM 621 O O . LEU A 1 83 ? -10.101 -4.130 11.527 1.00 97.50 83 LEU A O 1
ATOM 625 N N . VAL A 1 84 ? -9.611 -6.248 10.962 1.00 97.62 84 VAL A N 1
ATOM 626 C CA . VAL A 1 84 ? -10.413 -6.867 12.028 1.00 97.62 84 VAL A CA 1
ATOM 627 C C . VAL A 1 84 ? -9.824 -6.548 13.403 1.00 97.62 84 VAL A C 1
ATOM 629 O O . VAL A 1 84 ? -10.559 -6.090 14.278 1.00 97.62 84 VAL A O 1
ATOM 632 N N . ALA A 1 85 ? -8.514 -6.709 13.592 1.00 97.06 85 ALA A N 1
ATOM 633 C CA . ALA A 1 85 ? -7.837 -6.375 14.844 1.00 97.06 85 ALA A CA 1
ATOM 634 C C . ALA A 1 85 ? -8.018 -4.892 15.205 1.00 97.06 85 ALA A C 1
ATOM 636 O O . ALA A 1 85 ? -8.405 -4.576 16.328 1.00 97.06 85 ALA A O 1
ATOM 637 N N . GLY A 1 86 ? -7.865 -3.986 14.237 1.00 96.25 86 GLY A N 1
ATOM 638 C CA . GLY A 1 86 ? -8.117 -2.558 14.403 1.00 96.25 86 GLY A CA 1
ATOM 639 C C . GLY A 1 86 ? -9.566 -2.221 14.758 1.00 96.25 86 GLY A C 1
ATOM 640 O O . GLY A 1 86 ? -9.806 -1.236 15.450 1.00 96.25 86 GLY A O 1
ATOM 641 N N . ARG A 1 87 ? -10.552 -3.024 14.336 1.00 94.38 87 ARG A N 1
ATOM 642 C CA . ARG A 1 87 ? -11.960 -2.890 14.768 1.00 94.38 87 ARG A CA 1
ATOM 643 C C . ARG A 1 87 ? -12.211 -3.404 16.178 1.00 94.38 87 ARG A C 1
ATOM 645 O O . ARG A 1 87 ? -13.193 -2.993 16.784 1.00 94.38 87 ARG A O 1
ATOM 652 N N . VAL A 1 88 ? -11.401 -4.335 16.671 1.00 95.06 88 VAL A N 1
ATOM 653 C CA . VAL A 1 88 ? -11.548 -4.911 18.014 1.00 95.06 88 VAL A CA 1
ATOM 654 C C . VAL A 1 88 ? -10.803 -4.073 19.046 1.00 95.06 88 VAL A C 1
ATOM 656 O O . VAL A 1 88 ? -11.385 -3.737 20.067 1.00 95.06 88 VAL A O 1
ATOM 659 N N . LEU A 1 89 ? -9.551 -3.706 18.766 1.00 92.19 89 LEU A N 1
ATOM 660 C CA . LEU A 1 89 ? -8.658 -3.036 19.715 1.00 92.19 89 LEU A CA 1
ATOM 661 C C . LEU A 1 89 ? -8.879 -1.522 19.811 1.00 92.19 89 LEU A C 1
ATOM 663 O O . LEU A 1 89 ? -8.576 -0.939 20.843 1.00 92.19 89 LEU A O 1
ATOM 667 N N . HIS A 1 90 ? -9.430 -0.887 18.770 1.00 86.56 90 HIS A N 1
ATOM 668 C CA . HIS A 1 90 ? -9.834 0.525 18.825 1.00 86.56 90 HIS A CA 1
ATOM 669 C C . HIS A 1 90 ? -11.291 0.726 19.273 1.00 86.56 90 HIS A C 1
ATOM 671 O O . HIS A 1 90 ? -11.807 1.842 19.184 1.00 86.56 90 HIS A O 1
ATOM 677 N N . LYS A 1 91 ? -11.983 -0.331 19.725 1.00 63.84 91 LYS A N 1
ATOM 678 C CA . LYS A 1 91 ? -13.243 -0.153 20.458 1.00 63.84 91 LYS A CA 1
ATOM 679 C C . LYS A 1 91 ? -12.915 0.376 21.861 1.00 63.84 91 LYS A C 1
ATOM 681 O O . LYS A 1 91 ? -11.979 -0.147 22.462 1.00 63.84 91 LYS A O 1
ATOM 686 N N . PRO A 1 92 ? -13.631 1.405 22.345 1.00 53.47 92 PRO A N 1
ATOM 687 C CA . PRO A 1 92 ? -13.466 1.907 23.706 1.00 53.47 92 PRO A CA 1
ATOM 688 C C . PRO A 1 92 ? -13.813 0.848 24.758 1.00 53.47 92 PRO A C 1
ATOM 690 O O . PRO A 1 92 ? -14.630 -0.055 24.449 1.00 53.47 92 PRO A O 1
#

Secondary structure (DSSP, 8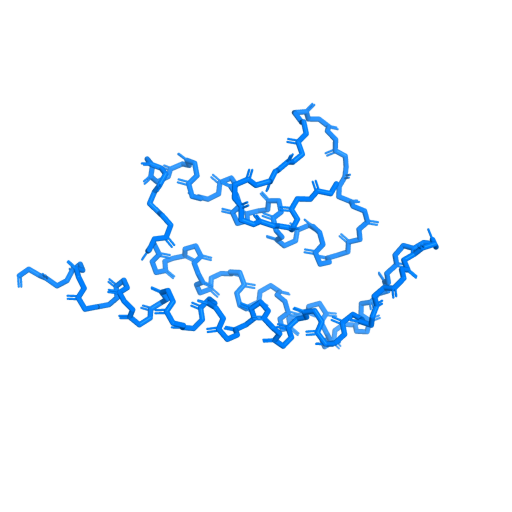-state):
---STT--PPTTPPPSSHHHHHHHHHHHHHHHTTT-TT-HHHHHHHHHHHHHHHHTTPPPPTT--S-HHHHHHHHHHHHHHHHHHHHHHT--

Foldseek 3Di:
DQPDDVDGDDPPDDQQWQLSVLSNQLVVVCVVVVNLLLPLVSLVSSLVSLVVCVVVVTDGHPPDPDDSVVSNVVVNVVSVVSNVVSVVVPPD

pLDDT: mean 95.87, std 6.03, range [53.47, 98.81]

Sequence (92 aa):
M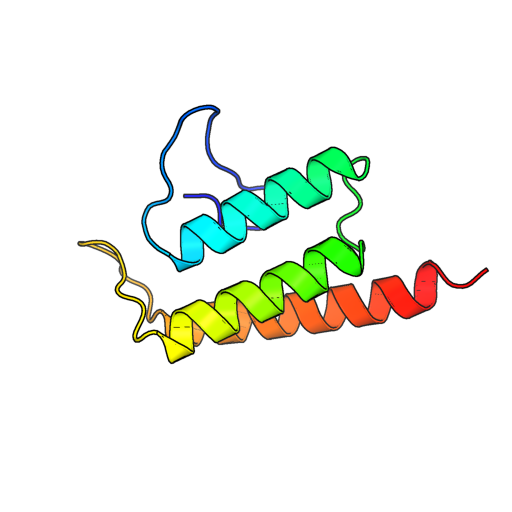YCGLLYSGCPGERPCDGLDACCMKHDACVQAKNNDYLSQQCSQSFLNCMTNFQRGGGRSFKGNKCQVDDVIEVISVLMEAALVAGRVLHKP